Protein AF-A0A2W5ZFQ3-F1 (afdb_monomer_lite)

Foldseek 3Di:
DDDDDPPPPCPPDDDDDPKDWDAAPVNQKIWIWHDDPQWIKTWIAGPVVRHTPDIDTGNDSVVSVVVSVVVSVVVNDPDDDPPD

Secondary structure (DSSP, 8-state):
---PPP---------S-SSEEEE-TTSSEEEEEEEETTEEEEEEEETTTTEEEEEEEESSHHHHHHHHHHHHHHHT-SSPPTT-

Radius of gyration: 15.74 Å; chains: 1; bounding box: 34×43×46 Å

Organism: NCBI:txid3127015

Sequence (84 aa):
MAMASPRRNDGARRPAPSGMVLRNDNNTHEVEVAKALNQWAVTVTALADNRLICQDFFARRWEAVARAEDFVRLLNRTEPPPGW

pLDDT: mean 79.09, std 19.65, range [38.91, 95.5]

Structure (mmCIF, N/CA/C/O backbone):
data_AF-A0A2W5ZFQ3-F1
#
_entry.id   AF-A0A2W5ZFQ3-F1
#
loop_
_atom_site.group_PDB
_atom_site.id
_atom_site.type_symbol
_atom_site.label_atom_id
_atom_site.label_alt_id
_atom_site.label_comp_id
_atom_site.label_asym_id
_atom_site.label_entity_id
_atom_site.label_seq_id
_atom_site.pdbx_PDB_ins_code
_atom_site.Cartn_x
_atom_site.Cartn_y
_atom_site.Cartn_z
_atom_site.occupancy
_atom_site.B_iso_or_equiv
_atom_site.auth_seq_id
_atom_site.auth_comp_id
_atom_site.auth_asym_id
_atom_site.auth_atom_id
_atom_site.pdbx_PDB_model_num
ATOM 1 N N . MET A 1 1 ? -22.642 -20.387 30.577 1.00 40.81 1 MET A N 1
ATOM 2 C CA . MET A 1 1 ? -21.221 -20.103 30.280 1.00 40.81 1 MET A CA 1
ATOM 3 C C . MET A 1 1 ? -21.088 -19.930 28.775 1.00 40.81 1 MET A C 1
ATOM 5 O O . MET A 1 1 ? -21.508 -20.813 28.041 1.00 40.81 1 MET A O 1
ATOM 9 N N . ALA A 1 2 ? -20.651 -18.751 28.334 1.00 43.00 2 ALA A N 1
ATOM 10 C CA . ALA A 1 2 ? -20.582 -18.361 26.928 1.00 43.00 2 ALA A CA 1
ATOM 11 C C . ALA A 1 2 ? -19.326 -18.942 26.263 1.00 43.00 2 ALA A C 1
ATOM 13 O O . ALA A 1 2 ? -18.229 -18.755 26.777 1.00 43.00 2 ALA A O 1
ATOM 14 N N . MET A 1 3 ? -19.483 -19.599 25.114 1.00 40.22 3 MET A N 1
ATOM 15 C CA . MET A 1 3 ? -18.369 -19.954 24.233 1.00 40.22 3 MET A CA 1
ATOM 16 C C . MET A 1 3 ? -18.492 -19.084 22.987 1.00 40.22 3 MET A C 1
ATOM 18 O O . MET A 1 3 ? -19.332 -19.328 22.123 1.00 40.22 3 MET A O 1
ATOM 22 N N . ALA A 1 4 ? -17.711 -18.006 22.942 1.00 40.62 4 ALA A N 1
ATOM 23 C CA . ALA A 1 4 ? -17.614 -17.152 21.772 1.00 40.62 4 ALA A CA 1
ATOM 24 C C . ALA A 1 4 ? -16.941 -17.936 20.638 1.00 40.62 4 ALA A C 1
ATOM 26 O O . ALA A 1 4 ? -15.799 -18.379 20.765 1.00 40.62 4 ALA A O 1
ATOM 27 N N . SER A 1 5 ? -17.662 -18.110 19.533 1.00 45.94 5 SER A N 1
ATOM 28 C CA . SER A 1 5 ? -17.135 -18.659 18.286 1.00 45.94 5 SER A CA 1
ATOM 29 C C . SER A 1 5 ? -15.905 -17.864 17.833 1.00 45.94 5 SER A C 1
ATOM 31 O O . SER A 1 5 ? -15.966 -16.629 17.808 1.00 45.94 5 SER A O 1
ATOM 33 N N . PRO A 1 6 ? -14.802 -18.510 17.418 1.00 45.19 6 PRO A N 1
ATOM 34 C CA . PRO A 1 6 ? -13.723 -17.788 16.770 1.00 45.19 6 PRO A CA 1
ATOM 35 C C . PRO A 1 6 ? -14.264 -17.254 15.443 1.00 45.19 6 PRO A C 1
ATOM 37 O O . PRO A 1 6 ? -14.701 -18.022 14.584 1.00 45.19 6 PRO A O 1
ATOM 40 N N . ARG A 1 7 ? -14.274 -15.924 15.292 1.00 49.38 7 ARG A N 1
ATOM 41 C CA . ARG A 1 7 ? -14.523 -15.258 14.013 1.00 49.38 7 ARG A CA 1
ATOM 42 C C . ARG A 1 7 ? -13.466 -15.773 13.037 1.00 49.38 7 ARG A C 1
ATOM 44 O O . ARG A 1 7 ? -12.318 -15.339 13.081 1.00 49.38 7 ARG A O 1
ATOM 51 N N . ARG A 1 8 ? -13.840 -16.761 12.219 1.00 38.91 8 ARG A N 1
ATOM 52 C CA . ARG A 1 8 ? -13.048 -17.223 11.081 1.00 38.91 8 ARG A CA 1
ATOM 53 C C . ARG A 1 8 ? -12.844 -16.008 10.190 1.00 38.91 8 ARG A C 1
ATOM 55 O O . ARG A 1 8 ? -13.784 -15.516 9.580 1.00 38.91 8 ARG A O 1
ATOM 62 N N . ASN A 1 9 ? -11.623 -15.496 10.205 1.00 46.44 9 ASN A N 1
ATOM 63 C CA . ASN A 1 9 ? -11.157 -14.528 9.239 1.00 46.44 9 ASN A CA 1
ATOM 64 C C . ASN A 1 9 ? -11.190 -15.228 7.875 1.00 46.44 9 ASN A C 1
ATOM 66 O O . ASN A 1 9 ? -10.345 -16.081 7.596 1.00 46.44 9 ASN A O 1
ATOM 70 N N . ASP A 1 10 ? -12.219 -14.934 7.086 1.00 45.03 10 ASP A N 1
ATOM 71 C CA . ASP A 1 10 ? -12.394 -15.391 5.710 1.00 45.03 10 ASP A CA 1
ATOM 72 C C . ASP A 1 10 ? -11.334 -14.706 4.830 1.00 45.03 10 ASP A C 1
ATOM 74 O O . ASP A 1 10 ? -11.593 -13.772 4.077 1.00 45.03 10 ASP A O 1
ATOM 78 N N . GLY A 1 11 ? -10.082 -15.156 4.964 1.00 46.97 11 GLY A N 1
ATOM 79 C CA . GLY A 1 11 ? -8.954 -14.796 4.104 1.00 46.97 11 GLY A CA 1
ATOM 80 C C . GLY A 1 11 ? -9.068 -15.462 2.734 1.00 46.97 11 GLY A C 1
ATOM 81 O O . GLY A 1 11 ? -8.126 -16.104 2.263 1.00 46.97 11 GLY A O 1
ATOM 82 N N . ALA A 1 12 ? -10.247 -15.374 2.120 1.00 48.81 12 ALA A N 1
ATOM 83 C CA . ALA A 1 12 ? -10.537 -15.951 0.828 1.00 48.81 12 ALA A CA 1
ATOM 84 C C . ALA A 1 12 ? -9.610 -15.336 -0.233 1.00 48.81 12 ALA A C 1
ATOM 86 O O . ALA A 1 12 ? -9.752 -14.184 -0.629 1.00 48.81 12 ALA A O 1
ATOM 87 N N . ARG A 1 13 ? -8.698 -16.187 -0.720 1.00 50.28 13 ARG A N 1
ATOM 88 C CA . ARG A 1 13 ? -7.873 -16.036 -1.928 1.00 50.28 13 ARG A CA 1
ATOM 89 C C . ARG A 1 13 ? -6.775 -14.969 -1.850 1.00 50.28 13 ARG A C 1
ATOM 91 O O . ARG A 1 13 ? -6.860 -13.934 -2.500 1.00 50.28 13 ARG A O 1
ATOM 98 N N . ARG A 1 14 ? -5.646 -15.303 -1.220 1.00 55.34 14 ARG A N 1
ATOM 99 C CA . ARG A 1 14 ? -4.351 -14.780 -1.691 1.00 55.34 14 ARG A CA 1
ATOM 100 C C . ARG A 1 14 ? -3.660 -15.827 -2.567 1.00 55.34 14 ARG A C 1
ATOM 102 O O . ARG A 1 14 ? -3.2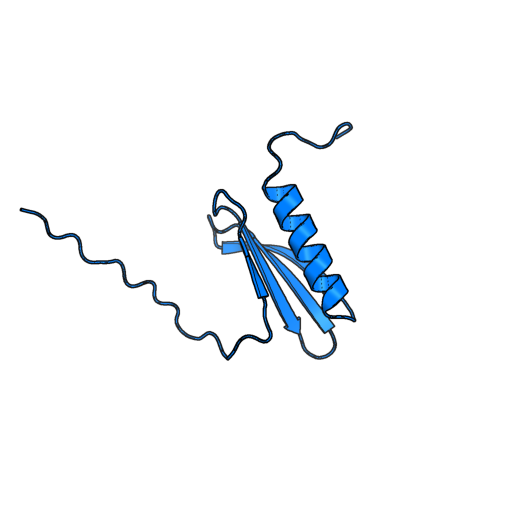24 -16.851 -2.042 1.00 55.34 14 ARG A O 1
ATOM 109 N N . PRO A 1 15 ? -3.556 -15.610 -3.891 1.00 42.16 15 PRO A N 1
ATOM 110 C CA . PRO A 1 15 ? -2.539 -16.275 -4.697 1.00 42.16 15 PRO A CA 1
ATOM 111 C C . PRO A 1 15 ? -1.155 -16.033 -4.070 1.00 42.16 15 PRO A C 1
ATOM 113 O O . PRO A 1 15 ? -0.929 -14.991 -3.456 1.00 42.16 15 PRO A O 1
ATOM 116 N N . ALA A 1 16 ? -0.250 -17.006 -4.195 1.00 43.88 16 ALA A N 1
ATOM 117 C CA . ALA A 1 16 ? 1.069 -17.022 -3.557 1.00 43.88 16 ALA A CA 1
ATOM 118 C C . ALA A 1 16 ? 1.841 -15.677 -3.665 1.00 43.88 16 ALA A C 1
ATOM 120 O O . ALA A 1 16 ? 1.771 -14.993 -4.691 1.00 43.88 16 ALA A O 1
ATOM 121 N N . PRO A 1 17 ? 2.587 -15.280 -2.615 1.00 49.44 17 PRO A N 1
ATOM 122 C CA . PRO A 1 17 ? 2.928 -13.892 -2.330 1.00 49.44 17 PRO A CA 1
ATOM 123 C C . PRO A 1 17 ? 4.117 -13.424 -3.172 1.00 49.44 17 PRO A C 1
ATOM 125 O O . PRO A 1 17 ? 5.267 -13.456 -2.743 1.00 49.44 17 PRO A O 1
ATOM 128 N N . SER A 1 18 ? 3.855 -12.909 -4.370 1.00 56.81 18 SER A N 1
ATOM 129 C CA . SER A 1 18 ? 4.761 -11.876 -4.897 1.00 56.81 18 SER A CA 1
ATOM 130 C C . SER A 1 18 ? 4.550 -10.540 -4.186 1.00 56.81 18 SER A C 1
ATOM 132 O O . SER A 1 18 ? 5.392 -9.655 -4.318 1.00 56.81 18 SER A O 1
ATOM 134 N N . GLY A 1 19 ? 3.452 -10.402 -3.434 1.00 71.19 19 GLY A N 1
ATOM 135 C CA . GLY A 1 19 ? 3.137 -9.209 -2.670 1.00 71.19 19 GLY A CA 1
ATOM 136 C C . GLY A 1 19 ? 3.579 -9.273 -1.208 1.00 71.19 19 GLY A C 1
ATOM 137 O O . GLY A 1 19 ? 3.527 -10.326 -0.575 1.00 71.19 19 GLY A O 1
ATOM 138 N N . MET A 1 20 ? 4.040 -8.141 -0.686 1.00 86.50 20 MET A N 1
ATOM 139 C CA . MET A 1 20 ? 4.424 -7.915 0.706 1.00 86.50 20 MET A CA 1
ATOM 140 C C . MET A 1 20 ? 3.400 -6.979 1.328 1.00 86.50 20 MET A C 1
ATOM 142 O O . MET A 1 20 ? 3.076 -5.960 0.737 1.00 86.50 20 MET A O 1
ATOM 146 N N . VAL A 1 21 ? 2.902 -7.311 2.514 1.00 90.69 21 VAL A N 1
ATOM 147 C CA . VAL A 1 21 ? 1.931 -6.470 3.213 1.00 90.69 21 VAL A CA 1
ATOM 148 C C . VAL A 1 21 ? 2.497 -6.048 4.545 1.00 90.69 21 VAL A C 1
ATOM 150 O O . VAL A 1 21 ? 2.925 -6.883 5.338 1.00 90.69 21 VAL A O 1
ATOM 153 N N . LEU A 1 22 ? 2.482 -4.744 4.765 1.00 90.56 22 LEU A N 1
ATOM 154 C CA . LEU A 1 22 ? 2.846 -4.112 6.010 1.00 90.56 22 LEU A CA 1
ATOM 155 C C . LEU A 1 22 ? 1.601 -3.510 6.646 1.00 90.56 22 LEU A C 1
ATOM 157 O O . LEU A 1 22 ? 0.692 -3.042 5.962 1.00 90.56 22 LEU A O 1
ATOM 161 N N . ARG A 1 23 ? 1.565 -3.509 7.972 1.00 91.56 23 ARG A N 1
ATOM 162 C CA . ARG A 1 23 ? 0.520 -2.851 8.749 1.00 91.56 23 ARG A CA 1
ATOM 163 C C . ARG A 1 23 ? 1.171 -1.905 9.730 1.00 91.56 23 ARG A C 1
ATOM 165 O O . ARG A 1 23 ? 2.275 -2.169 10.199 1.00 91.56 23 ARG A O 1
ATOM 172 N N . ASN A 1 24 ? 0.486 -0.807 10.000 1.00 89.06 24 ASN A N 1
ATOM 173 C CA . ASN A 1 24 ? 0.898 0.108 11.050 1.00 89.06 24 ASN A CA 1
ATOM 174 C C . ASN A 1 24 ? 0.589 -0.502 12.435 1.00 89.06 24 ASN A C 1
ATOM 176 O O . ASN A 1 24 ? -0.243 -1.406 12.553 1.00 89.06 24 ASN A O 1
ATOM 180 N N . ASP A 1 25 ? 1.227 0.002 13.487 1.00 88.19 25 ASP A N 1
ATOM 181 C CA . ASP A 1 25 ? 1.183 -0.580 14.839 1.00 88.19 25 ASP A CA 1
ATOM 182 C C . ASP A 1 25 ? -0.244 -0.575 15.409 1.00 88.19 25 ASP A C 1
ATOM 184 O O . ASP A 1 25 ? -0.677 -1.513 16.080 1.00 88.19 25 ASP A O 1
ATOM 188 N N . ASN A 1 26 ? -1.018 0.453 15.053 1.00 87.19 26 ASN A N 1
ATOM 189 C CA . ASN A 1 26 ? -2.410 0.610 15.467 1.00 87.19 26 ASN A CA 1
ATOM 190 C C . ASN A 1 26 ? -3.399 -0.219 14.625 1.00 87.19 26 ASN A C 1
ATOM 192 O O . ASN A 1 26 ? -4.600 -0.149 14.876 1.00 87.19 26 ASN A O 1
ATOM 196 N N . ASN A 1 27 ? -2.931 -0.980 13.625 1.00 87.38 27 ASN A N 1
ATOM 197 C CA . ASN A 1 27 ? -3.758 -1.729 12.666 1.00 87.38 27 ASN A CA 1
ATOM 198 C C . ASN A 1 27 ? -4.902 -0.896 12.050 1.00 87.38 27 ASN A C 1
ATOM 200 O O . ASN A 1 27 ? -5.985 -1.408 11.771 1.00 87.38 27 ASN A O 1
ATOM 204 N N . THR A 1 28 ? -4.673 0.399 11.841 1.00 89.56 28 THR A N 1
ATOM 205 C CA . THR A 1 28 ? -5.625 1.306 11.189 1.00 89.56 28 THR A CA 1
ATOM 206 C C . THR A 1 28 ? -5.404 1.388 9.685 1.00 89.56 28 THR A C 1
ATOM 208 O O . THR A 1 28 ? -6.331 1.722 8.951 1.00 89.56 28 THR A O 1
ATOM 211 N N . HIS A 1 29 ? -4.200 1.060 9.221 1.00 91.62 29 HIS A N 1
ATOM 212 C CA . HIS A 1 29 ? -3.791 1.170 7.831 1.00 91.62 29 HIS A CA 1
ATOM 213 C C . HIS A 1 29 ? -2.990 -0.056 7.394 1.00 91.62 29 HIS A C 1
ATOM 215 O O . HIS A 1 29 ? -2.160 -0.585 8.139 1.00 91.62 29 HIS A O 1
ATOM 221 N N . GLU A 1 30 ? -3.215 -0.470 6.154 1.00 92.88 30 GLU A N 1
ATOM 222 C CA . GLU A 1 30 ? -2.483 -1.537 5.485 1.00 92.88 30 GLU A CA 1
ATOM 223 C C . GLU A 1 30 ? -1.759 -0.968 4.263 1.00 92.88 30 GLU A C 1
ATOM 225 O O . GLU A 1 30 ? -2.328 -0.192 3.497 1.00 92.88 30 GLU A O 1
ATOM 230 N N . VAL A 1 31 ? -0.495 -1.349 4.091 1.00 94.56 31 VAL A N 1
ATOM 231 C CA . VAL A 1 31 ? 0.336 -0.987 2.945 1.00 94.56 31 VAL A CA 1
ATOM 232 C C . VAL A 1 31 ? 0.721 -2.265 2.212 1.00 94.56 31 VAL A C 1
ATOM 234 O O . VAL A 1 31 ? 1.498 -3.076 2.715 1.00 94.56 31 VAL A O 1
ATOM 237 N N . GLU A 1 32 ? 0.173 -2.458 1.020 1.00 94.38 32 GLU A N 1
ATOM 238 C CA . GLU A 1 32 ? 0.42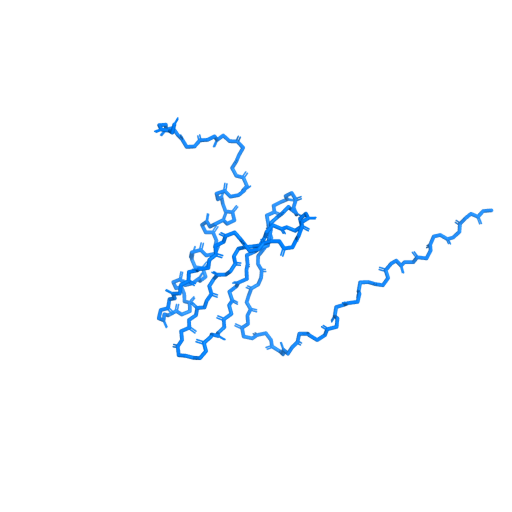4 -3.620 0.173 1.00 94.38 32 GLU A CA 1
ATOM 239 C C . GLU A 1 32 ? 1.375 -3.263 -0.967 1.00 94.38 32 GLU A C 1
ATOM 241 O O . GLU A 1 32 ? 1.095 -2.396 -1.785 1.00 94.38 32 GLU A O 1
ATOM 246 N N . VAL A 1 33 ? 2.484 -3.982 -1.058 1.00 93.75 33 VAL A N 1
ATOM 247 C CA . VAL A 1 33 ? 3.373 -4.000 -2.214 1.00 93.75 33 VAL A CA 1
ATOM 248 C C . VAL A 1 33 ? 2.992 -5.195 -3.066 1.00 93.75 33 VAL A C 1
ATOM 250 O O . VAL A 1 33 ? 3.129 -6.318 -2.601 1.00 93.75 33 VAL A O 1
ATOM 253 N N . ALA A 1 34 ? 2.577 -5.003 -4.311 1.00 93.06 34 ALA A N 1
ATOM 254 C CA . ALA A 1 34 ? 2.219 -6.088 -5.220 1.00 93.06 34 ALA A CA 1
ATOM 255 C C . ALA A 1 34 ? 2.845 -5.887 -6.604 1.00 93.06 34 ALA A C 1
ATOM 257 O O . ALA A 1 34 ? 3.041 -4.764 -7.068 1.00 93.06 34 ALA A O 1
ATOM 258 N N . LYS A 1 35 ? 3.161 -6.984 -7.300 1.00 90.00 35 LYS A N 1
ATOM 259 C CA . LYS A 1 35 ? 3.586 -6.902 -8.702 1.00 90.00 35 LYS A CA 1
ATOM 260 C C . LYS A 1 35 ? 2.363 -6.592 -9.570 1.00 90.00 35 LYS A C 1
ATOM 262 O O . LYS A 1 35 ? 1.435 -7.392 -9.619 1.00 90.00 35 LYS A O 1
ATOM 267 N N . ALA A 1 36 ? 2.385 -5.460 -10.271 1.00 86.25 36 ALA A N 1
ATOM 268 C CA . ALA A 1 36 ? 1.314 -5.007 -11.153 1.00 86.25 36 ALA A CA 1
ATOM 269 C C . ALA A 1 36 ? 1.831 -4.916 -12.594 1.00 86.25 36 ALA A C 1
ATOM 271 O O . ALA A 1 36 ? 2.564 -3.990 -12.937 1.00 86.25 36 ALA A O 1
ATOM 272 N N . LEU A 1 37 ? 1.470 -5.894 -13.434 1.00 85.00 37 LEU A N 1
ATOM 273 C CA . LEU A 1 37 ? 1.962 -6.030 -14.81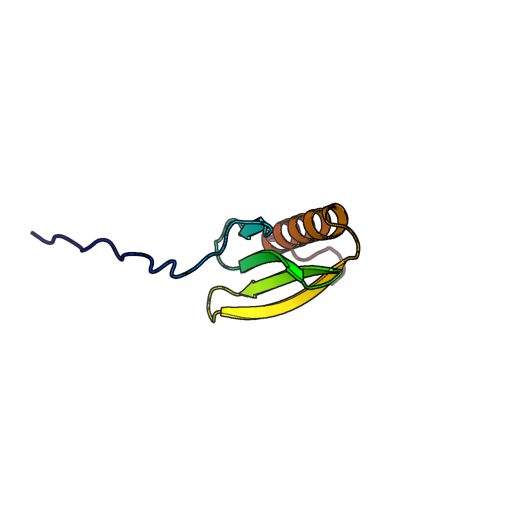2 1.00 85.00 37 LEU A CA 1
ATOM 274 C C . LEU A 1 37 ? 3.499 -5.898 -14.880 1.00 85.00 37 LEU A C 1
ATOM 276 O O . LEU A 1 37 ? 4.235 -6.763 -14.405 1.00 85.00 37 LEU A O 1
ATOM 280 N N . ASN A 1 38 ? 3.993 -4.798 -15.441 1.00 87.62 38 ASN A N 1
ATOM 281 C CA . ASN A 1 38 ? 5.407 -4.481 -15.607 1.00 87.62 38 ASN A CA 1
ATOM 282 C C . ASN A 1 38 ? 6.017 -3.720 -14.415 1.00 87.62 38 ASN A C 1
ATOM 284 O O . ASN A 1 38 ? 7.239 -3.662 -14.304 1.00 87.62 38 ASN A O 1
ATOM 288 N N . GLN A 1 39 ? 5.220 -3.234 -13.464 1.00 92.56 39 GLN A N 1
ATOM 289 C CA . GLN A 1 39 ? 5.646 -2.390 -12.339 1.00 92.56 39 GLN A CA 1
ATOM 290 C C . GLN A 1 39 ? 5.353 -3.042 -10.982 1.00 92.56 39 GLN A C 1
ATOM 292 O O . GLN A 1 39 ? 4.869 -4.173 -10.905 1.00 92.56 39 GLN A O 1
ATOM 297 N N . TRP A 1 40 ? 5.766 -2.386 -9.910 1.00 94.62 40 TRP A N 1
ATOM 298 C CA . TRP A 1 40 ? 5.472 -2.734 -8.527 1.00 94.62 40 TRP A CA 1
ATOM 299 C C . TRP A 1 40 ? 4.567 -1.652 -7.955 1.00 94.62 40 TRP A C 1
ATOM 301 O O . TRP A 1 40 ? 4.957 -0.492 -7.931 1.00 94.62 40 TRP A O 1
ATOM 311 N N . ALA A 1 41 ? 3.366 -2.026 -7.536 1.00 94.31 41 ALA A N 1
ATOM 312 C CA . ALA A 1 41 ? 2.397 -1.117 -6.950 1.00 94.31 41 ALA A CA 1
ATOM 313 C C . ALA A 1 41 ? 2.514 -1.152 -5.425 1.00 94.31 41 ALA A C 1
ATOM 315 O O . ALA A 1 41 ? 2.571 -2.234 -4.844 1.00 94.31 41 ALA A O 1
ATOM 316 N N . VAL A 1 42 ? 2.524 0.016 -4.794 1.00 95.50 42 VAL A N 1
ATOM 317 C CA . VAL A 1 42 ? 2.381 0.201 -3.349 1.00 95.50 42 VAL A CA 1
ATOM 318 C C . VAL A 1 42 ? 1.013 0.813 -3.117 1.00 95.50 42 VAL A C 1
ATOM 320 O O . VAL A 1 42 ? 0.759 1.919 -3.576 1.00 95.50 42 VAL A O 1
ATOM 323 N N . THR A 1 43 ? 0.129 0.102 -2.432 1.00 95.31 43 THR A N 1
ATOM 324 C CA . THR A 1 43 ? -1.250 0.522 -2.183 1.00 95.31 43 THR A CA 1
ATOM 325 C C . THR A 1 43 ? -1.443 0.733 -0.694 1.00 95.31 43 THR A C 1
ATOM 327 O O . THR A 1 43 ? -1.233 -0.191 0.087 1.00 95.31 43 THR A O 1
ATOM 330 N N . VAL A 1 44 ? -1.852 1.935 -0.300 1.00 94.81 44 VAL A N 1
ATOM 331 C CA . VAL A 1 44 ? -2.162 2.268 1.093 1.00 94.81 44 VAL A CA 1
ATOM 332 C C . VAL A 1 44 ? -3.674 2.289 1.266 1.00 94.81 44 VAL A C 1
ATOM 334 O O . VAL A 1 44 ? -4.375 3.037 0.583 1.00 94.81 44 VAL A O 1
ATOM 337 N N . THR A 1 45 ?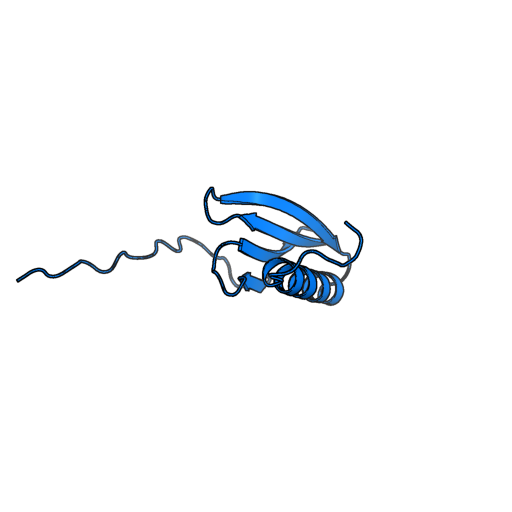 -4.173 1.491 2.202 1.00 94.81 45 THR A N 1
ATOM 338 C CA . THR A 1 45 ? -5.603 1.327 2.473 1.00 94.81 45 THR A CA 1
ATOM 339 C C . THR A 1 45 ? -5.893 1.632 3.938 1.00 94.81 45 THR A C 1
ATOM 341 O O . THR A 1 45 ? -5.233 1.096 4.829 1.00 94.81 45 THR A O 1
ATOM 344 N N . ALA A 1 46 ? -6.886 2.480 4.206 1.00 91.19 46 ALA A N 1
ATOM 345 C CA . ALA A 1 46 ? -7.469 2.618 5.537 1.00 91.19 46 ALA A CA 1
ATOM 346 C C . ALA A 1 46 ? -8.330 1.389 5.839 1.00 91.19 46 ALA A C 1
ATOM 348 O O . ALA A 1 46 ? -9.259 1.076 5.101 1.00 91.19 46 ALA A O 1
ATOM 349 N N . LEU A 1 47 ? -8.046 0.698 6.941 1.00 90.12 47 LEU A N 1
ATOM 350 C CA . LEU A 1 47 ? -8.759 -0.523 7.326 1.00 90.12 47 LEU A CA 1
ATOM 351 C C . LEU A 1 47 ? -10.146 -0.249 7.925 1.00 90.12 47 LEU A C 1
ATOM 353 O O . LEU A 1 47 ? -10.975 -1.153 7.955 1.00 90.12 47 LEU A O 1
ATOM 357 N N . ALA A 1 48 ? -10.416 0.977 8.383 1.00 88.25 48 ALA A N 1
ATOM 358 C CA . ALA A 1 48 ? -11.700 1.344 8.986 1.00 88.25 48 ALA A CA 1
ATOM 359 C C . ALA A 1 48 ? -12.877 1.221 8.000 1.00 88.25 48 ALA A C 1
ATOM 361 O O . ALA A 1 48 ? -13.957 0.766 8.369 1.00 88.25 48 ALA A O 1
ATOM 362 N N . ASP A 1 49 ? -12.652 1.618 6.752 1.00 91.00 49 ASP A N 1
ATOM 363 C CA . ASP A 1 49 ? -13.631 1.669 5.664 1.00 91.00 49 ASP A CA 1
ATOM 364 C C . ASP A 1 49 ? -13.157 0.916 4.407 1.00 91.00 49 ASP A C 1
ATOM 366 O O . ASP A 1 49 ? -13.820 0.950 3.371 1.00 91.00 49 ASP A O 1
ATOM 370 N N . ASN A 1 50 ? -12.018 0.221 4.495 1.00 87.69 50 ASN A N 1
ATOM 371 C CA . ASN A 1 50 ? -11.328 -0.420 3.373 1.00 87.69 50 ASN A CA 1
ATOM 372 C C . ASN A 1 50 ? -11.086 0.543 2.194 1.00 87.69 50 ASN A C 1
ATOM 374 O O . ASN A 1 50 ? -11.155 0.159 1.023 1.00 87.69 50 ASN A O 1
ATOM 378 N N . ARG A 1 51 ? -10.847 1.822 2.500 1.00 91.94 51 ARG A N 1
ATOM 379 C CA . ARG A 1 51 ? -10.695 2.879 1.502 1.00 91.94 51 ARG A CA 1
ATOM 380 C C . ARG A 1 51 ? -9.248 2.998 1.055 1.00 91.94 51 ARG A C 1
ATOM 382 O O . ARG A 1 51 ? -8.348 3.176 1.875 1.00 91.94 51 ARG A O 1
ATOM 389 N N . LEU A 1 52 ? -9.036 2.988 -0.258 1.00 92.31 52 LEU A N 1
ATOM 390 C CA . LEU A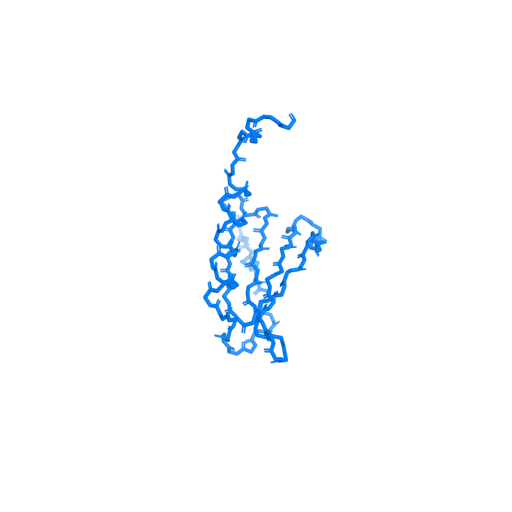 1 52 ? -7.743 3.304 -0.856 1.00 92.31 52 LEU A CA 1
ATOM 391 C C . LEU A 1 52 ? -7.422 4.783 -0.618 1.00 92.31 52 LEU A C 1
ATOM 393 O O . LEU A 1 52 ? -8.175 5.664 -1.033 1.00 92.31 52 LEU A O 1
ATOM 397 N N . ILE A 1 53 ? -6.309 5.045 0.061 1.00 92.44 53 ILE A N 1
ATOM 398 C CA . ILE A 1 53 ? -5.812 6.398 0.326 1.00 92.44 53 ILE A CA 1
ATOM 399 C C . ILE A 1 53 ? -4.939 6.855 -0.836 1.00 92.44 53 ILE A C 1
ATOM 401 O O . ILE A 1 53 ? -5.135 7.940 -1.377 1.00 92.44 53 ILE A O 1
ATOM 405 N N . CYS A 1 54 ? -3.970 6.025 -1.216 1.00 93.25 54 CYS A N 1
ATOM 406 C CA . CYS A 1 54 ? -3.084 6.300 -2.334 1.00 93.25 54 CYS A CA 1
ATOM 407 C C . CYS A 1 54 ? -2.521 5.009 -2.930 1.00 93.25 54 CYS A C 1
ATOM 409 O O . CYS A 1 54 ? -2.545 3.941 -2.309 1.00 93.25 54 CYS A O 1
ATOM 411 N N . GLN A 1 55 ? -2.014 5.135 -4.154 1.00 94.19 55 GLN A N 1
ATOM 412 C CA . GLN A 1 55 ? -1.309 4.075 -4.851 1.00 94.19 55 GLN A CA 1
ATOM 413 C C . GLN A 1 55 ? -0.133 4.665 -5.631 1.00 94.19 55 GLN A C 1
ATOM 415 O O . GLN A 1 55 ? -0.332 5.530 -6.483 1.00 94.19 55 GLN A O 1
ATOM 420 N N . ASP A 1 56 ? 1.069 4.169 -5.346 1.00 94.75 56 ASP A N 1
ATOM 421 C CA . ASP A 1 56 ? 2.313 4.552 -6.017 1.00 94.75 56 ASP A CA 1
ATOM 422 C C . ASP A 1 56 ? 2.839 3.379 -6.855 1.00 94.75 56 ASP A C 1
ATOM 424 O O . ASP A 1 56 ? 2.651 2.212 -6.501 1.00 94.75 56 ASP A O 1
ATOM 428 N N . PHE A 1 57 ? 3.541 3.673 -7.951 1.00 94.38 57 PHE A N 1
ATOM 429 C CA . PHE A 1 57 ? 4.112 2.660 -8.838 1.00 94.38 57 PHE A CA 1
ATOM 430 C C . PHE A 1 57 ? 5.620 2.832 -9.008 1.00 94.38 57 PHE A C 1
ATOM 432 O O . PHE A 1 57 ? 6.117 3.932 -9.237 1.00 94.38 57 PHE A O 1
ATOM 439 N N . PHE A 1 58 ? 6.341 1.715 -8.960 1.00 93.94 58 PHE A N 1
ATOM 440 C CA . PHE A 1 58 ? 7.797 1.663 -9.035 1.00 93.94 58 PHE A CA 1
ATOM 441 C C . PHE A 1 58 ? 8.264 0.659 -10.083 1.00 93.94 58 PHE A C 1
ATOM 443 O O . PHE A 1 58 ? 7.643 -0.384 -10.307 1.00 93.94 58 PHE A O 1
ATOM 450 N N . ALA A 1 59 ? 9.399 0.942 -10.718 1.00 93.06 59 ALA A N 1
ATOM 451 C CA . ALA A 1 59 ? 9.987 0.024 -11.688 1.00 93.06 59 ALA A CA 1
ATOM 452 C C . ALA A 1 59 ? 10.603 -1.197 -10.988 1.00 93.06 59 ALA A C 1
ATOM 454 O O . ALA A 1 59 ? 10.476 -2.330 -11.466 1.00 93.06 59 ALA A O 1
ATOM 455 N N . ARG A 1 60 ? 11.258 -0.983 -9.838 1.00 93.00 60 ARG A N 1
ATOM 456 C CA . ARG A 1 60 ? 11.995 -2.022 -9.111 1.00 93.00 60 ARG A CA 1
ATOM 457 C C . ARG A 1 60 ? 11.301 -2.394 -7.803 1.00 93.00 60 ARG A C 1
ATOM 459 O O . ARG A 1 60 ? 10.710 -1.561 -7.127 1.00 93.00 60 ARG A O 1
ATOM 466 N N . ARG A 1 61 ? 11.432 -3.667 -7.411 1.00 91.56 61 ARG A N 1
ATOM 467 C CA . ARG A 1 61 ? 10.822 -4.198 -6.179 1.00 91.56 61 ARG A CA 1
ATOM 468 C C . ARG A 1 61 ? 11.304 -3.464 -4.931 1.00 91.56 61 ARG A C 1
ATOM 470 O O . ARG A 1 61 ? 10.503 -3.156 -4.062 1.00 91.56 61 ARG A O 1
ATOM 477 N N . TRP A 1 62 ? 12.610 -3.224 -4.834 1.00 92.94 62 TRP A N 1
ATOM 478 C CA . TRP A 1 62 ? 13.211 -2.645 -3.634 1.00 92.94 62 TRP A CA 1
ATOM 479 C C . TRP A 1 62 ? 12.755 -1.198 -3.397 1.00 92.94 62 TRP A C 1
ATOM 481 O O . TRP A 1 62 ? 12.586 -0.815 -2.248 1.00 92.94 62 TRP A O 1
ATOM 491 N N . GLU A 1 63 ? 12.486 -0.432 -4.462 1.00 94.75 63 GLU A N 1
ATOM 492 C CA . GLU A 1 63 ? 11.942 0.932 -4.373 1.00 94.75 63 GLU A CA 1
ATOM 493 C C . GLU A 1 63 ? 10.533 0.906 -3.775 1.00 94.75 63 GLU A C 1
ATOM 495 O O . GLU A 1 63 ? 10.239 1.646 -2.841 1.00 94.75 63 GLU A O 1
ATOM 500 N N . ALA A 1 64 ? 9.689 -0.013 -4.257 1.00 94.12 64 ALA A N 1
ATOM 501 C CA . ALA A 1 64 ? 8.343 -0.205 -3.729 1.00 94.12 64 ALA A CA 1
ATOM 502 C C . ALA A 1 64 ? 8.352 -0.643 -2.256 1.00 94.12 64 ALA A C 1
ATOM 504 O O . ALA A 1 64 ? 7.555 -0.155 -1.460 1.00 94.12 64 ALA A O 1
ATOM 505 N N . VAL A 1 65 ? 9.268 -1.541 -1.878 1.00 93.50 65 VAL A N 1
ATOM 506 C CA . VAL A 1 65 ? 9.415 -1.993 -0.485 1.00 93.50 65 VAL A CA 1
ATOM 507 C C . VAL A 1 65 ? 9.889 -0.855 0.419 1.00 93.50 65 VAL A C 1
ATOM 509 O O . VAL A 1 65 ? 9.253 -0.604 1.437 1.00 93.50 65 VAL A O 1
ATOM 512 N N . ALA A 1 66 ? 10.936 -0.123 0.028 1.00 94.00 66 ALA A N 1
ATOM 513 C CA . ALA A 1 66 ? 11.425 1.025 0.792 1.00 94.00 66 ALA A CA 1
ATOM 514 C C . ALA A 1 66 ? 10.323 2.079 0.980 1.00 94.00 66 ALA A C 1
ATOM 516 O O . ALA A 1 66 ? 10.111 2.577 2.084 1.00 94.00 66 ALA A O 1
ATOM 517 N N . ARG A 1 67 ? 9.546 2.350 -0.076 1.00 94.69 67 ARG A N 1
ATOM 518 C CA . ARG A 1 67 ? 8.410 3.269 0.008 1.00 94.69 67 ARG A CA 1
ATOM 519 C C . ARG A 1 67 ? 7.326 2.774 0.962 1.00 94.69 67 ARG A C 1
ATOM 521 O O . ARG A 1 67 ? 6.765 3.568 1.713 1.00 94.69 67 ARG A O 1
ATOM 528 N N . ALA A 1 68 ? 7.016 1.482 0.930 1.00 93.81 68 ALA A N 1
ATOM 529 C CA . ALA A 1 68 ? 6.027 0.901 1.824 1.00 93.81 68 ALA A CA 1
ATOM 530 C C . ALA A 1 68 ? 6.451 1.014 3.296 1.00 93.81 68 ALA A C 1
ATOM 532 O O . ALA A 1 68 ? 5.628 1.358 4.143 1.00 93.81 68 ALA A O 1
ATOM 533 N N . GLU A 1 69 ? 7.734 0.797 3.595 1.00 93.56 69 GLU A N 1
ATOM 534 C CA . GLU A 1 69 ? 8.293 1.013 4.934 1.00 93.56 69 GLU A CA 1
ATOM 535 C C . GLU A 1 69 ? 8.193 2.481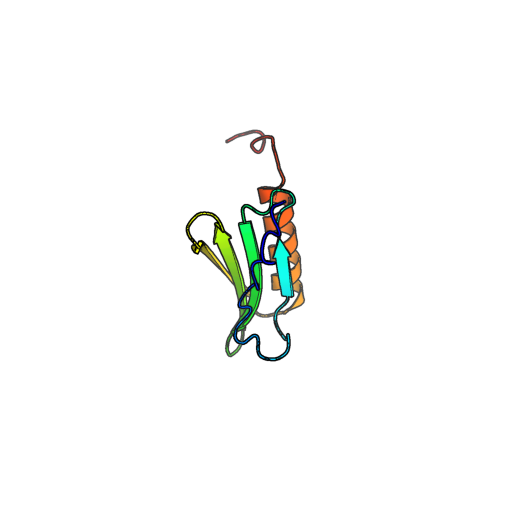 5.368 1.00 93.56 69 GLU A C 1
ATOM 537 O O . GLU A 1 69 ? 7.798 2.758 6.502 1.00 93.56 69 GLU A O 1
ATOM 542 N N . ASP A 1 70 ? 8.475 3.430 4.472 1.00 94.06 70 ASP A N 1
ATOM 543 C CA . ASP A 1 70 ? 8.323 4.860 4.757 1.00 94.06 70 ASP A CA 1
ATOM 544 C C . ASP A 1 70 ? 6.868 5.245 5.051 1.00 94.06 70 ASP A C 1
ATOM 546 O O . ASP A 1 70 ? 6.614 6.021 5.975 1.00 94.06 70 ASP A O 1
ATOM 550 N N . PHE A 1 71 ? 5.897 4.681 4.323 1.00 93.25 71 PHE A N 1
ATOM 551 C CA . PHE A 1 71 ? 4.480 4.897 4.621 1.00 93.25 71 PHE A CA 1
ATOM 552 C C . PHE A 1 71 ? 4.106 4.372 6.003 1.00 93.25 71 PHE A C 1
ATOM 554 O O . PHE A 1 71 ? 3.443 5.078 6.756 1.00 93.25 71 PHE A O 1
ATOM 561 N N . VAL A 1 72 ? 4.558 3.174 6.376 1.00 91.75 72 VAL A N 1
ATOM 562 C CA . VAL A 1 72 ? 4.296 2.619 7.714 1.00 91.75 72 VAL A CA 1
ATOM 563 C C . VAL A 1 72 ? 4.909 3.502 8.797 1.00 91.75 72 VAL A C 1
ATOM 565 O O . VAL A 1 72 ? 4.240 3.813 9.779 1.00 91.75 72 VAL A O 1
ATOM 568 N N . ARG A 1 73 ? 6.145 3.977 8.600 1.00 91.38 73 ARG A N 1
ATOM 569 C CA . ARG A 1 73 ? 6.801 4.918 9.524 1.00 91.38 73 ARG A CA 1
ATOM 570 C C . ARG A 1 73 ? 6.017 6.217 9.669 1.00 91.38 73 ARG A C 1
ATOM 572 O O . ARG A 1 73 ? 5.861 6.706 10.783 1.00 91.38 73 ARG A O 1
ATOM 579 N N . LEU A 1 74 ? 5.507 6.761 8.565 1.00 90.25 74 LEU A N 1
ATOM 580 C CA . LEU A 1 74 ? 4.680 7.964 8.578 1.00 90.25 74 LEU A CA 1
ATOM 581 C C . LEU A 1 74 ? 3.348 7.726 9.304 1.00 90.25 74 LEU A C 1
ATOM 583 O O . LEU A 1 74 ? 2.935 8.556 10.104 1.00 90.25 74 LEU A O 1
ATOM 587 N N . LEU A 1 75 ? 2.703 6.585 9.062 1.00 89.50 75 LEU A N 1
ATOM 588 C CA . LEU A 1 75 ? 1.420 6.206 9.665 1.00 89.50 75 LEU A CA 1
ATOM 589 C C . LEU A 1 75 ? 1.528 5.845 11.153 1.00 89.50 75 LEU A C 1
ATOM 591 O O . LEU A 1 75 ? 0.535 5.925 11.875 1.00 89.50 75 LEU A O 1
ATOM 595 N N . ASN A 1 76 ? 2.713 5.440 11.606 1.00 88.44 76 ASN A N 1
ATOM 596 C CA . ASN A 1 76 ? 3.029 5.210 13.017 1.00 88.44 76 ASN A CA 1
ATOM 597 C C . ASN A 1 76 ? 3.437 6.494 13.750 1.00 88.44 76 ASN A C 1
ATOM 599 O O . ASN A 1 76 ? 3.596 6.484 14.970 1.00 88.44 76 ASN A O 1
ATOM 603 N N . ARG A 1 77 ? 3.633 7.605 13.034 1.00 84.06 77 ARG A N 1
ATOM 604 C CA . ARG A 1 77 ? 4.075 8.858 13.634 1.00 84.06 77 ARG A CA 1
ATOM 605 C C . ARG A 1 77 ? 2.912 9.537 14.364 1.00 84.06 77 ARG A C 1
ATOM 607 O O . ARG A 1 77 ? 1.901 9.872 13.756 1.00 84.06 77 ARG A O 1
ATOM 614 N N . THR A 1 78 ? 3.079 9.776 15.663 1.00 69.19 78 THR A N 1
ATOM 615 C CA . THR A 1 78 ? 2.075 10.445 16.514 1.00 69.19 78 THR A CA 1
ATOM 616 C C . THR A 1 78 ? 2.129 11.971 16.416 1.00 69.19 78 THR A C 1
ATOM 618 O O . THR A 1 78 ? 1.134 12.645 16.664 1.00 69.19 78 THR A O 1
ATOM 621 N N . GLU A 1 79 ? 3.287 12.524 16.052 1.00 64.81 79 GLU A N 1
ATOM 622 C CA . GLU A 1 79 ? 3.490 13.966 15.902 1.00 64.81 79 GLU A CA 1
ATOM 623 C C . GLU A 1 79 ? 3.478 14.359 14.421 1.00 64.81 79 GLU A C 1
ATOM 625 O O . GLU A 1 79 ? 4.184 13.725 13.628 1.00 64.81 79 GLU A O 1
ATOM 630 N N . PRO A 1 80 ? 2.747 15.413 14.019 1.00 59.94 80 PRO A N 1
ATOM 631 C CA . PRO A 1 80 ? 2.850 15.929 12.661 1.00 59.94 80 PRO A CA 1
ATOM 632 C C . PRO A 1 80 ? 4.309 16.321 12.347 1.00 59.94 80 PRO A C 1
ATOM 634 O O . PRO A 1 80 ? 5.062 16.699 13.253 1.00 59.94 80 PRO A O 1
ATOM 637 N N . PRO A 1 81 ? 4.767 16.198 11.087 1.00 58.25 81 PRO A N 1
ATOM 638 C CA . PRO A 1 81 ? 6.100 16.653 10.714 1.00 58.25 81 PRO A CA 1
ATOM 639 C C . PRO A 1 81 ? 6.269 18.139 11.078 1.00 58.25 81 PRO A C 1
ATOM 641 O O . PRO A 1 81 ? 5.343 18.910 10.823 1.00 58.25 81 PRO A O 1
ATOM 644 N N . PRO A 1 82 ? 7.413 18.566 11.650 1.00 57.66 82 PRO A N 1
ATOM 645 C CA . PRO A 1 82 ? 7.643 19.976 11.925 1.00 57.66 82 PRO A CA 1
ATOM 646 C C . PRO A 1 82 ? 7.488 20.778 10.628 1.00 57.66 82 PRO A C 1
ATOM 648 O O . PRO A 1 82 ? 8.217 20.525 9.668 1.00 57.66 82 PRO A O 1
ATOM 651 N N . GLY A 1 83 ? 6.542 21.721 10.604 1.00 65.31 83 GLY A N 1
ATOM 652 C CA . GLY A 1 83 ? 6.330 22.638 9.479 1.00 65.31 83 GLY A CA 1
ATOM 653 C C . GLY A 1 83 ? 5.140 22.349 8.552 1.00 65.31 83 GLY A C 1
ATOM 654 O O . GLY A 1 83 ? 5.141 22.883 7.446 1.00 65.31 83 GLY A O 1
ATOM 655 N N . TRP A 1 84 ? 4.161 21.537 8.968 1.00 49.34 84 TRP A N 1
ATOM 656 C CA . TRP A 1 84 ? 2.821 21.503 8.351 1.00 49.34 84 TRP A CA 1
ATOM 657 C C . TRP A 1 84 ? 1.860 22.485 9.020 1.00 49.34 84 TRP A C 1
ATOM 659 O O . TRP A 1 84 ? 1.947 22.629 10.261 1.00 49.34 84 TRP A O 1
#